Protein AF-A0A8W8JDG6-F1 (afdb_monomer_lite)

pLDDT: mean 83.88, std 14.89, range [36.47, 98.19]

Secondary structure (DSSP, 8-state):
-HHHHHHHHHHHHHHHHHHHHHHHHHHHHHT------GGGPPTTEEEETTTTEEEEPPTTEESGGG-EEPPTTEESGGG-EE-TTS-GGGEETTTEE----------

Radius of gyration: 23.02 Å; chains: 1; bounding box: 41×37×72 Å

Foldseek 3Di:
DVVVVVVVVVVVVVVVVVVVVVVVVVVVVVPFQFDQDQVDGDWQWHQDPVVSGIHGADWQFTGDNRPHGQDPLFATHVRPDGQPVDDPVQQDRHPGGDPPPPVPPDD

Sequence (107 aa):
QEISEMFNSVMVYQLSLAISLFCCTIFCASFNCERFSEQKCYKDCQWNEAFNKCIDCETGFYGENCSSPCRYPNYGKYCQQDCSHCNLDECNSKLGCMSSDIPTSQD

Structure (mmCIF, N/CA/C/O backbone):
data_AF-A0A8W8JDG6-F1
#
_entry.id   AF-A0A8W8JDG6-F1
#
loop_
_atom_site.group_PDB
_atom_site.id
_atom_site.type_symbol
_atom_site.label_atom_id
_atom_site.label_alt_id
_atom_site.label_comp_id
_atom_site.label_asym_id
_atom_site.label_entity_id
_atom_site.label_seq_id
_atom_site.pdbx_PDB_ins_code
_atom_site.Cartn_x
_atom_site.Cartn_y
_atom_site.Cartn_z
_atom_site.occupancy
_atom_site.B_iso_or_equiv
_atom_site.auth_seq_id
_atom_site.auth_comp_id
_atom_site.auth_asym_id
_atom_site.auth_atom_id
_atom_site.pdbx_PDB_model_num
ATOM 1 N N . GLN A 1 1 ? 1.647 5.995 56.834 1.00 62.44 1 GLN A N 1
ATOM 2 C CA . GLN A 1 1 ? 2.053 6.796 55.662 1.00 62.44 1 GLN A CA 1
ATOM 3 C C . GLN A 1 1 ? 2.483 5.879 54.518 1.00 62.44 1 GLN A C 1
ATOM 5 O O . GLN A 1 1 ? 1.827 5.896 53.488 1.00 62.44 1 GLN A O 1
ATOM 10 N N . GLU A 1 2 ? 3.421 4.960 54.759 1.00 65.88 2 GLU A N 1
ATOM 11 C CA . GLU A 1 2 ? 3.947 3.994 53.769 1.00 65.88 2 GLU A CA 1
ATOM 12 C C . GLU A 1 2 ? 2.894 3.098 53.085 1.00 65.88 2 GLU A C 1
ATOM 14 O O . GLU A 1 2 ? 2.937 2.893 51.878 1.00 65.88 2 GLU A O 1
ATOM 19 N N . ILE A 1 3 ? 1.888 2.608 53.820 1.00 67.88 3 ILE A N 1
ATOM 20 C CA . ILE A 1 3 ? 0.813 1.771 53.251 1.00 67.88 3 ILE A CA 1
ATOM 21 C C . ILE A 1 3 ? -0.043 2.555 52.235 1.00 67.88 3 ILE A C 1
ATOM 23 O O . ILE A 1 3 ? -0.424 2.015 51.201 1.00 67.88 3 ILE A O 1
ATOM 27 N N . SER A 1 4 ? -0.311 3.840 52.497 1.00 69.75 4 SER A N 1
ATOM 28 C CA . SER A 1 4 ? -1.077 4.708 51.586 1.00 69.75 4 SER A CA 1
ATOM 29 C C . SER A 1 4 ? -0.283 5.027 50.314 1.00 69.75 4 SER A C 1
ATOM 31 O O . SER A 1 4 ? -0.827 5.033 49.213 1.00 69.75 4 SER A O 1
ATOM 33 N N . GLU A 1 5 ? 1.031 5.219 50.447 1.00 70.88 5 GLU A N 1
ATOM 34 C CA . GLU A 1 5 ? 1.947 5.420 49.317 1.00 70.88 5 GLU A CA 1
ATOM 35 C C . GLU A 1 5 ? 2.078 4.156 48.457 1.00 70.88 5 GLU A C 1
ATOM 37 O O . GLU A 1 5 ? 2.069 4.239 47.229 1.00 70.88 5 GLU A O 1
ATOM 42 N N . MET A 1 6 ? 2.099 2.978 49.087 1.00 68.00 6 MET A N 1
ATOM 43 C CA . MET A 1 6 ? 2.077 1.690 48.396 1.00 68.00 6 MET A CA 1
ATOM 44 C C . MET A 1 6 ? 0.766 1.486 47.621 1.00 68.00 6 MET A C 1
ATOM 46 O O . MET A 1 6 ? 0.808 1.116 46.448 1.00 68.00 6 MET A O 1
ATOM 50 N N . PHE A 1 7 ? -0.392 1.786 48.223 1.00 70.88 7 PHE A N 1
ATOM 51 C CA . PHE A 1 7 ? -1.681 1.729 47.521 1.00 70.88 7 PHE A CA 1
ATOM 52 C C . PHE A 1 7 ? -1.758 2.726 46.354 1.00 70.88 7 PHE A C 1
ATOM 54 O O . PHE A 1 7 ? -2.245 2.363 45.284 1.00 70.88 7 PHE A O 1
ATOM 61 N N . ASN A 1 8 ? -1.215 3.939 46.509 1.00 73.12 8 ASN A N 1
ATOM 62 C CA . ASN A 1 8 ? -1.130 4.928 45.430 1.00 73.12 8 ASN A CA 1
ATOM 63 C C . ASN A 1 8 ? -0.221 4.468 44.282 1.00 73.12 8 ASN A C 1
ATOM 65 O O . ASN A 1 8 ? -0.595 4.607 43.121 1.00 73.12 8 ASN A O 1
ATOM 69 N N . SER A 1 9 ? 0.940 3.886 44.586 1.00 80.50 9 SER A N 1
ATOM 70 C CA . SER A 1 9 ? 1.865 3.361 43.574 1.00 80.50 9 SER A CA 1
ATOM 71 C C . SER A 1 9 ? 1.237 2.217 42.768 1.00 80.50 9 SER A C 1
ATOM 73 O O . SER A 1 9 ? 1.268 2.225 41.536 1.00 80.50 9 SER A O 1
ATOM 75 N N . VAL A 1 10 ? 0.565 1.281 43.451 1.00 83.38 10 VAL A N 1
ATOM 76 C CA . VAL A 1 10 ? -0.183 0.196 42.799 1.00 83.38 10 VAL A CA 1
ATOM 77 C C . VAL A 1 10 ? -1.304 0.764 41.930 1.00 83.38 10 VAL A C 1
ATOM 79 O O . VAL A 1 10 ? -1.440 0.365 40.779 1.00 83.38 10 VAL A O 1
ATOM 82 N N . MET A 1 11 ? -2.074 1.732 42.430 1.00 82.88 11 MET A N 1
ATOM 83 C CA . MET A 1 11 ? -3.162 2.356 41.675 1.00 82.88 11 MET A CA 1
ATOM 84 C C . MET A 1 11 ? -2.661 3.077 40.412 1.00 82.88 11 MET A C 1
ATOM 86 O O . MET A 1 11 ? -3.249 2.910 39.345 1.00 82.88 11 MET A O 1
ATOM 90 N N . VAL A 1 12 ? -1.551 3.819 40.498 1.00 88.12 12 VAL A N 1
ATOM 91 C CA . VAL A 1 12 ? -0.918 4.493 39.348 1.00 88.12 12 VAL A CA 1
ATOM 92 C C . VAL A 1 12 ? -0.426 3.485 38.309 1.00 88.12 12 VAL A C 1
ATOM 94 O O . VAL A 1 12 ? -0.618 3.699 37.113 1.00 88.12 12 VAL A O 1
ATOM 97 N N . TYR A 1 13 ? 0.163 2.369 38.745 1.00 92.19 13 TYR A N 1
ATOM 98 C CA . TYR A 1 13 ? 0.602 1.302 37.844 1.00 92.19 13 TYR A CA 1
ATOM 99 C C . TYR A 1 13 ? -0.573 0.609 37.137 1.00 92.19 13 TYR A C 1
ATOM 101 O O . TYR A 1 13 ? -0.521 0.355 35.936 1.00 92.19 13 TYR A O 1
ATOM 109 N N . GLN A 1 14 ? -1.672 0.349 37.848 1.00 89.88 14 GLN A N 1
ATOM 110 C CA . GLN A 1 14 ? -2.875 -0.224 37.233 1.00 89.88 14 GLN A CA 1
ATOM 111 C C . GLN A 1 14 ? -3.511 0.741 36.218 1.00 89.88 14 GLN A C 1
ATOM 113 O O . GLN A 1 14 ? -3.910 0.323 35.130 1.00 89.88 14 GLN A O 1
ATOM 118 N N . LEU A 1 15 ? -3.554 2.040 36.533 1.00 91.06 15 LEU A N 1
ATOM 119 C CA . LEU A 1 15 ? -4.029 3.083 35.618 1.00 91.06 15 LEU A CA 1
ATOM 120 C C . LEU A 1 15 ? -3.158 3.185 34.359 1.00 91.06 15 LEU A C 1
ATOM 122 O O . LEU A 1 15 ? -3.694 3.270 33.256 1.00 91.06 15 LEU A O 1
ATOM 126 N N . SER A 1 16 ? -1.831 3.147 34.494 1.00 92.56 16 SER A N 1
ATOM 127 C CA . SER A 1 16 ? -0.924 3.236 33.343 1.00 92.56 16 SER A CA 1
ATOM 128 C C . SER A 1 16 ? -1.018 2.010 32.431 1.00 92.56 16 SER A C 1
ATOM 130 O O . SER A 1 16 ? -1.053 2.168 31.209 1.00 92.56 16 SER A O 1
ATOM 132 N N . LEU A 1 17 ? -1.147 0.804 32.997 1.00 89.94 17 LEU A N 1
ATOM 133 C CA . LEU A 1 17 ? -1.415 -0.417 32.231 1.00 89.94 17 LEU A CA 1
ATOM 134 C C . LEU A 1 17 ? -2.743 -0.333 31.472 1.00 89.94 17 LEU A C 1
ATOM 136 O O . LEU A 1 17 ? -2.788 -0.658 30.286 1.00 89.94 17 LEU A O 1
ATOM 140 N N . ALA A 1 18 ? -3.806 0.144 32.123 1.00 93.31 18 ALA A N 1
ATOM 141 C CA . ALA A 1 18 ? -5.111 0.303 31.489 1.00 93.31 18 ALA A CA 1
ATOM 142 C C . ALA A 1 18 ? -5.073 1.312 30.328 1.00 93.31 18 ALA A C 1
ATOM 144 O O . ALA A 1 18 ? -5.601 1.028 29.254 1.00 93.31 18 ALA A O 1
ATOM 145 N N . ILE A 1 19 ? -4.404 2.458 30.510 1.00 93.00 19 ILE A N 1
ATOM 146 C CA . ILE A 1 19 ? -4.228 3.471 29.457 1.00 93.00 19 ILE A CA 1
ATOM 147 C C . ILE A 1 19 ? -3.423 2.898 28.289 1.00 93.00 19 ILE A C 1
ATOM 149 O O . ILE A 1 19 ? -3.817 3.071 27.141 1.00 93.00 19 ILE A O 1
ATOM 153 N N . SER A 1 20 ? -2.326 2.190 28.565 1.00 89.62 20 SER A N 1
ATOM 154 C CA . SER A 1 20 ? -1.502 1.558 27.530 1.00 89.62 20 SER A CA 1
ATOM 155 C C . SER A 1 20 ? -2.310 0.559 26.697 1.00 89.62 20 SER A C 1
ATOM 157 O O . SER A 1 20 ? -2.322 0.638 25.469 1.00 89.62 20 SER A O 1
ATOM 159 N N . LEU A 1 21 ? -3.070 -0.325 27.354 1.00 86.69 21 LEU A N 1
ATOM 160 C CA . LEU A 1 21 ? -3.941 -1.290 26.680 1.00 86.69 21 LEU A CA 1
ATOM 161 C C . LEU A 1 21 ? -5.017 -0.600 25.833 1.00 86.69 21 LEU A C 1
ATOM 163 O O . LEU A 1 21 ? -5.229 -0.991 24.688 1.00 86.69 21 LEU A O 1
ATOM 167 N N . PHE A 1 22 ? -5.659 0.443 26.360 1.00 87.44 22 PHE A N 1
ATOM 168 C CA . PHE A 1 22 ? -6.681 1.203 25.639 1.00 87.44 22 PHE A CA 1
ATOM 169 C C . PHE A 1 22 ? -6.107 1.977 24.440 1.00 87.44 22 PHE A C 1
ATOM 171 O O . PHE A 1 22 ? -6.700 2.001 23.364 1.00 87.44 22 PHE A O 1
ATOM 178 N N . CYS A 1 23 ? -4.917 2.563 24.579 1.00 86.94 23 CYS A N 1
ATOM 179 C CA . CYS A 1 23 ? -4.212 3.196 23.467 1.00 86.94 23 CYS A CA 1
ATOM 180 C C . CYS A 1 23 ? -3.839 2.176 22.386 1.00 86.94 23 CYS A C 1
ATOM 182 O O . CYS A 1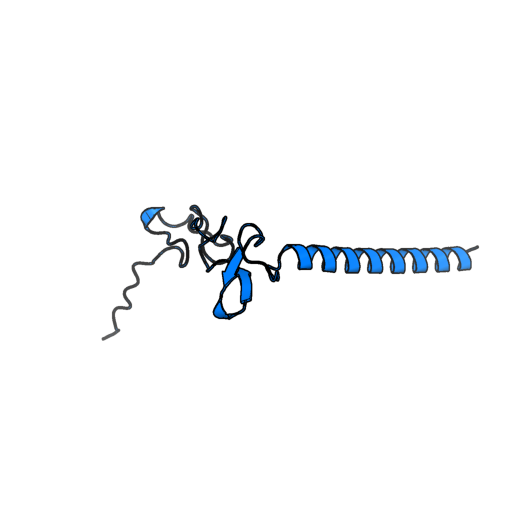 23 ? -4.038 2.452 21.205 1.00 86.94 23 CYS A O 1
ATOM 184 N N . CYS A 1 24 ? -3.355 0.991 22.771 1.00 83.25 24 CYS A N 1
ATOM 185 C CA . CYS A 1 24 ? -3.038 -0.086 21.834 1.00 83.25 24 CYS A CA 1
ATOM 186 C C . CYS A 1 24 ? -4.270 -0.542 21.044 1.00 83.25 24 CYS A C 1
ATOM 188 O O . CYS A 1 24 ? -4.180 -0.707 19.830 1.00 83.25 24 CYS A O 1
ATOM 190 N N . THR A 1 25 ? -5.429 -0.710 21.688 1.00 76.94 25 THR A N 1
ATOM 191 C CA . THR A 1 25 ? -6.650 -1.124 20.977 1.00 76.94 25 THR A CA 1
ATOM 192 C C . THR A 1 25 ? -7.139 -0.055 20.000 1.00 76.94 25 THR A C 1
ATOM 194 O O . THR A 1 25 ? -7.518 -0.394 18.879 1.00 76.94 25 THR A O 1
ATOM 197 N N . ILE A 1 26 ? -7.065 1.229 20.370 1.00 74.56 26 ILE A N 1
ATOM 198 C CA . ILE A 1 26 ? -7.412 2.351 19.480 1.00 74.56 26 ILE A CA 1
ATOM 199 C C . ILE A 1 26 ? -6.448 2.439 18.290 1.00 74.56 26 ILE A C 1
ATOM 201 O O . ILE A 1 26 ? -6.887 2.601 17.147 1.00 74.56 26 ILE A O 1
ATOM 205 N N . PHE A 1 27 ? -5.141 2.301 18.529 1.00 66.69 27 PHE A N 1
ATOM 206 C CA . PHE A 1 27 ? -4.141 2.330 17.460 1.00 66.69 27 PHE A CA 1
ATOM 207 C C . PHE A 1 27 ? -4.335 1.168 16.485 1.00 66.69 27 PHE A C 1
ATOM 209 O O . PHE A 1 27 ? -4.346 1.389 15.277 1.00 66.69 27 PHE A O 1
ATOM 216 N N . CYS A 1 28 ? -4.576 -0.049 16.982 1.00 64.56 28 CYS A N 1
ATOM 217 C CA . CYS A 1 28 ? -4.854 -1.204 16.129 1.00 64.56 28 CYS A CA 1
ATOM 218 C C . CYS A 1 28 ? -6.126 -1.010 15.294 1.00 64.56 28 CYS A C 1
ATOM 220 O O . CYS A 1 28 ? -6.116 -1.292 14.099 1.00 64.56 28 CYS A O 1
ATOM 222 N N . ALA A 1 29 ? -7.205 -0.475 15.871 1.00 61.81 29 ALA A N 1
ATOM 223 C CA . ALA A 1 29 ? -8.436 -0.199 15.129 1.00 61.81 29 ALA A CA 1
ATOM 224 C C . ALA A 1 29 ? -8.239 0.810 13.978 1.00 61.81 29 ALA A C 1
ATOM 226 O O . ALA A 1 29 ? -8.965 0.759 12.990 1.00 61.81 29 ALA A O 1
ATOM 227 N N . SER A 1 30 ? -7.235 1.688 14.071 1.00 61.88 30 SER A N 1
ATOM 228 C CA . SER A 1 30 ? -6.960 2.724 13.065 1.00 61.88 30 SER A CA 1
ATOM 229 C C . SER A 1 30 ? -6.283 2.196 11.791 1.00 61.88 30 SER A C 1
ATOM 231 O O . SER A 1 30 ? -6.324 2.873 10.769 1.00 61.88 30 SER A O 1
ATOM 233 N N . PHE A 1 31 ? -5.687 0.998 11.833 1.00 61.44 31 PHE A N 1
ATOM 234 C CA . PHE A 1 31 ? -5.035 0.362 10.676 1.00 61.44 31 PHE A CA 1
ATOM 235 C C . PHE A 1 31 ? -5.883 -0.724 10.005 1.00 61.44 31 PHE A C 1
ATOM 237 O O . PHE A 1 31 ? -5.454 -1.297 9.009 1.00 61.44 31 PHE A O 1
ATOM 244 N N . ASN A 1 32 ? -7.064 -1.037 10.540 1.00 69.12 32 ASN A N 1
ATOM 245 C CA . ASN A 1 32 ? -7.922 -2.068 9.968 1.00 69.12 32 ASN A CA 1
ATOM 246 C C . ASN A 1 32 ? -8.933 -1.439 9.001 1.00 69.12 32 ASN A C 1
ATOM 248 O O . ASN A 1 32 ? -9.716 -0.573 9.387 1.00 69.12 32 ASN A O 1
ATOM 252 N N . CYS A 1 33 ? -8.982 -1.929 7.761 1.00 78.94 33 CYS A N 1
ATOM 253 C CA . CYS A 1 33 ? -9.967 -1.515 6.757 1.00 78.94 33 CYS A CA 1
ATOM 254 C C . CYS A 1 33 ? -11.407 -2.005 7.042 1.00 78.94 33 CYS A C 1
ATOM 256 O O . CYS A 1 33 ? -12.256 -1.913 6.160 1.00 78.94 33 CYS A O 1
ATOM 258 N N . GLU A 1 34 ? -11.736 -2.526 8.232 1.00 70.12 34 GLU A N 1
ATOM 259 C CA . GLU A 1 34 ? -13.058 -3.102 8.526 1.00 70.12 34 GLU A CA 1
ATOM 260 C C . GLU A 1 34 ? -14.172 -2.040 8.577 1.00 70.12 34 GLU A C 1
ATOM 262 O O . GLU A 1 34 ? -14.533 -1.506 9.627 1.00 70.12 34 GLU A O 1
ATOM 267 N N . ARG A 1 35 ? -14.753 -1.742 7.410 1.00 73.12 35 ARG A N 1
ATOM 268 C CA . ARG A 1 35 ? -15.890 -0.830 7.255 1.00 73.12 35 ARG A CA 1
ATOM 269 C C . ARG A 1 35 ? -16.879 -1.359 6.217 1.00 73.12 35 ARG A C 1
ATOM 271 O O . ARG A 1 35 ? -16.489 -1.794 5.139 1.00 73.12 35 ARG A O 1
ATOM 278 N N . PHE A 1 36 ? -18.171 -1.273 6.518 1.00 72.69 36 PHE A N 1
ATOM 279 C CA . PHE A 1 36 ? -19.260 -1.799 5.680 1.00 72.69 36 PHE A CA 1
ATOM 280 C C . PHE A 1 36 ? -19.965 -0.680 4.895 1.00 72.69 36 PHE A C 1
ATOM 282 O O . PHE A 1 36 ? -21.172 -0.488 5.011 1.00 72.69 36 PHE A O 1
ATOM 289 N N . SER A 1 37 ? -19.204 0.142 4.165 1.00 77.88 37 SER A N 1
ATOM 290 C CA . SER A 1 37 ? -19.770 1.206 3.326 1.00 77.88 37 SER A CA 1
ATOM 291 C C . SER A 1 37 ? -18.854 1.525 2.145 1.00 77.88 37 SER A C 1
ATOM 293 O O . SER A 1 37 ? -17.787 2.105 2.339 1.00 77.88 37 SER A O 1
ATOM 295 N N . GLU A 1 38 ? -19.309 1.188 0.934 1.00 69.62 38 GLU A N 1
ATOM 296 C CA . GLU A 1 38 ? -18.621 1.425 -0.347 1.00 69.62 38 GLU A CA 1
ATOM 297 C C . GLU A 1 38 ? -18.161 2.881 -0.509 1.00 69.62 38 GLU A C 1
ATOM 299 O O . GLU A 1 38 ? -17.003 3.153 -0.803 1.00 69.62 38 GLU A O 1
ATOM 304 N N . GLN A 1 39 ? -19.044 3.836 -0.206 1.00 74.19 39 GLN A N 1
ATOM 305 C CA . GLN A 1 39 ? -18.780 5.273 -0.351 1.00 74.19 39 GLN A CA 1
ATOM 306 C C . GLN A 1 39 ? -17.826 5.849 0.712 1.00 74.19 39 GLN A C 1
ATOM 308 O O . GLN A 1 39 ? -17.561 7.050 0.709 1.00 74.19 39 GLN A O 1
ATOM 313 N N . LYS A 1 40 ? -17.372 5.043 1.682 1.00 79.19 40 LYS A N 1
ATOM 314 C CA . LYS A 1 40 ? -16.609 5.517 2.849 1.00 79.19 40 LYS A CA 1
ATOM 315 C C . LYS A 1 40 ? -15.415 4.634 3.205 1.00 79.19 40 LYS A C 1
ATOM 317 O O . LYS A 1 40 ? -14.967 4.684 4.358 1.00 79.19 40 LYS A O 1
ATOM 322 N N . CYS A 1 41 ? -14.890 3.843 2.269 1.00 87.00 41 CYS A N 1
ATOM 323 C CA . CYS A 1 41 ? -13.604 3.192 2.502 1.00 87.00 41 CYS A CA 1
ATOM 324 C C . CYS A 1 41 ? -12.545 4.249 2.844 1.00 87.00 41 CYS A C 1
ATOM 326 O O . CYS A 1 41 ? -12.534 5.347 2.284 1.00 87.00 41 CYS A O 1
ATOM 328 N N . TYR A 1 42 ? -11.708 3.948 3.838 1.00 85.75 42 TYR A N 1
ATOM 329 C CA . TYR A 1 42 ? -10.571 4.804 4.151 1.00 85.75 42 TYR A CA 1
ATOM 330 C C . TYR A 1 42 ? -9.587 4.802 2.979 1.00 85.75 42 TYR A C 1
ATOM 332 O O . TYR A 1 42 ? -9.606 3.909 2.129 1.00 85.75 42 TYR A O 1
ATOM 340 N N . LYS A 1 43 ? -8.717 5.812 2.943 1.00 86.06 43 LYS A N 1
ATOM 341 C CA . LYS A 1 43 ? -7.560 5.794 2.051 1.00 86.06 43 LYS A CA 1
ATOM 342 C C . LYS A 1 43 ? -6.741 4.526 2.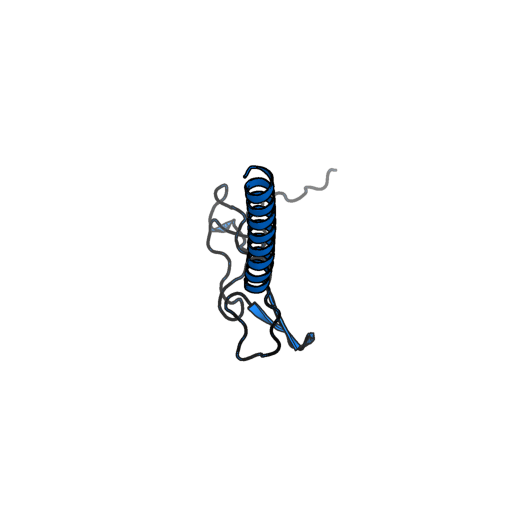325 1.00 86.06 43 LYS A C 1
ATOM 344 O O . LYS A 1 43 ? -6.653 4.110 3.475 1.00 86.06 43 LYS A O 1
ATOM 349 N N . ASP A 1 44 ? -6.177 3.938 1.273 1.00 89.12 44 ASP A N 1
ATOM 350 C CA . ASP A 1 44 ? -5.426 2.675 1.319 1.00 89.12 44 ASP A CA 1
ATOM 351 C C . ASP A 1 44 ? -6.304 1.422 1.566 1.00 89.12 44 ASP A C 1
ATOM 353 O O . ASP A 1 44 ? -5.796 0.340 1.864 1.00 89.12 44 ASP A O 1
ATOM 357 N N . CYS A 1 45 ? -7.620 1.553 1.354 1.00 90.31 45 CYS A N 1
ATOM 358 C CA . CYS A 1 45 ? -8.586 0.457 1.288 1.00 90.31 45 CYS A CA 1
ATOM 359 C C . CYS A 1 45 ? -9.393 0.519 -0.024 1.00 90.31 45 CYS A C 1
ATOM 361 O O . CYS A 1 45 ? -9.547 1.583 -0.630 1.00 90.31 45 CYS A O 1
ATOM 363 N N . GLN A 1 46 ? -10.000 -0.602 -0.413 1.00 90.94 46 GLN A N 1
ATOM 364 C CA . GLN A 1 46 ? -10.968 -0.675 -1.515 1.00 90.94 46 GLN A CA 1
ATOM 365 C C . GLN A 1 46 ? -12.205 -1.479 -1.129 1.00 90.94 46 GLN A C 1
ATOM 367 O O . GLN A 1 46 ? -12.139 -2.390 -0.301 1.00 90.94 46 GLN A O 1
ATOM 372 N N . TRP A 1 47 ? -13.342 -1.149 -1.737 1.00 91.50 47 TRP A N 1
ATOM 373 C CA . TRP A 1 47 ? -14.565 -1.922 -1.573 1.00 91.50 47 TRP A CA 1
ATOM 374 C C . TRP A 1 47 ? -14.428 -3.290 -2.241 1.00 91.50 47 TRP A C 1
ATOM 376 O O . TRP A 1 47 ? -14.009 -3.390 -3.391 1.00 91.50 47 TRP A O 1
ATOM 386 N N . ASN A 1 48 ? -14.801 -4.347 -1.524 1.00 91.00 48 ASN A N 1
ATOM 387 C CA . ASN A 1 48 ? -14.904 -5.683 -2.083 1.00 91.00 48 ASN A CA 1
ATOM 388 C C . ASN A 1 48 ? -16.359 -6.153 -2.041 1.00 91.00 48 ASN A C 1
ATOM 390 O O . ASN A 1 48 ? -16.912 -6.395 -0.966 1.00 91.00 48 ASN A O 1
ATOM 394 N N . GLU A 1 49 ? -16.958 -6.316 -3.220 1.00 91.06 49 GLU A N 1
ATOM 395 C CA . GLU A 1 49 ? -18.354 -6.741 -3.368 1.00 91.06 49 GLU A CA 1
ATOM 396 C C . GLU A 1 49 ? -18.604 -8.151 -2.823 1.00 91.06 49 GLU A C 1
ATOM 398 O O . GLU A 1 49 ? -19.627 -8.387 -2.183 1.00 91.06 49 GLU A O 1
ATOM 403 N N . ALA A 1 50 ? -17.657 -9.079 -3.005 1.00 93.19 50 ALA A N 1
ATOM 404 C CA . ALA A 1 50 ? -17.809 -10.466 -2.562 1.00 93.19 50 ALA A CA 1
ATOM 405 C C . ALA A 1 50 ? -17.912 -10.582 -1.032 1.00 93.19 50 ALA A C 1
ATOM 407 O O . ALA A 1 50 ? -18.615 -11.452 -0.520 1.00 93.19 50 ALA A O 1
ATOM 408 N N . PHE A 1 51 ? -17.233 -9.694 -0.302 1.00 88.62 51 PHE A N 1
ATOM 409 C CA . PHE A 1 51 ? -17.267 -9.650 1.161 1.00 88.62 51 PHE A CA 1
ATOM 410 C C . PHE A 1 51 ? -18.182 -8.559 1.727 1.00 88.62 51 PHE A C 1
ATOM 412 O O . PHE A 1 51 ? -18.345 -8.493 2.947 1.00 88.62 51 PHE A O 1
ATOM 419 N N . ASN A 1 52 ? -18.762 -7.709 0.872 1.00 89.44 52 ASN A N 1
ATOM 420 C CA . ASN A 1 52 ? -19.571 -6.551 1.254 1.00 89.44 52 ASN A CA 1
ATOM 421 C C . ASN A 1 52 ? -18.876 -5.661 2.309 1.00 89.44 52 ASN A C 1
ATOM 423 O O . ASN A 1 52 ? -19.502 -5.199 3.267 1.00 89.44 52 ASN A O 1
ATOM 427 N N . LYS A 1 53 ? -17.558 -5.466 2.180 1.00 91.12 53 LYS A N 1
ATOM 428 C CA . LYS A 1 53 ? -16.751 -4.654 3.103 1.00 91.12 53 LYS A CA 1
ATOM 429 C C . LYS A 1 53 ? -15.547 -4.031 2.408 1.00 91.12 53 LYS A C 1
ATOM 431 O O . LYS A 1 53 ? -15.085 -4.528 1.382 1.00 91.12 53 LYS A O 1
ATOM 436 N N . CYS A 1 54 ? -15.007 -2.975 3.003 1.00 90.69 54 CYS A N 1
ATOM 437 C CA . CYS A 1 54 ? -13.697 -2.460 2.638 1.00 90.69 54 CYS A CA 1
ATOM 438 C C . CYS A 1 54 ? -12.610 -3.464 3.062 1.00 90.69 54 CYS A C 1
ATOM 440 O O . CYS A 1 54 ? -12.670 -4.054 4.144 1.00 90.69 54 CYS A O 1
ATOM 442 N N . ILE A 1 55 ? -11.631 -3.672 2.191 1.00 90.56 55 ILE A N 1
ATOM 443 C CA . ILE A 1 55 ? -10.456 -4.512 2.427 1.00 90.56 55 ILE A CA 1
ATOM 444 C C . ILE A 1 55 ? -9.190 -3.709 2.144 1.00 90.56 55 ILE A C 1
ATOM 446 O O . ILE A 1 55 ? -9.233 -2.718 1.412 1.00 90.56 55 ILE A O 1
ATOM 450 N N . ASP A 1 56 ? -8.073 -4.159 2.705 1.00 91.31 56 ASP A N 1
ATOM 451 C CA . ASP A 1 56 ? -6.754 -3.615 2.390 1.00 91.31 56 ASP A CA 1
ATOM 452 C C . ASP A 1 56 ? -6.473 -3.691 0.883 1.00 91.31 56 ASP A C 1
ATOM 454 O O . ASP A 1 56 ? -6.938 -4.595 0.176 1.00 91.31 56 ASP A O 1
ATOM 458 N N . CYS A 1 57 ? -5.655 -2.760 0.398 1.00 92.88 57 CYS A N 1
ATOM 459 C CA . CYS A 1 57 ? -5.122 -2.836 -0.952 1.00 92.88 57 CYS A CA 1
ATOM 460 C C . CYS A 1 57 ? -4.291 -4.096 -1.195 1.00 92.88 57 CYS A C 1
ATOM 462 O O . CYS A 1 57 ? -3.678 -4.668 -0.288 1.00 92.88 57 CYS A O 1
ATOM 464 N N . GLU A 1 58 ? -4.246 -4.516 -2.461 1.00 94.62 58 GLU A N 1
ATOM 465 C CA . GLU A 1 58 ? -3.343 -5.584 -2.864 1.00 94.62 58 GLU A CA 1
ATOM 466 C C . GLU A 1 58 ? -1.886 -5.187 -2.575 1.00 94.62 58 GLU A C 1
ATOM 468 O O . GLU A 1 58 ? -1.504 -4.016 -2.614 1.00 94.62 58 GLU A O 1
ATOM 473 N N . THR A 1 59 ? -1.056 -6.190 -2.288 1.00 96.06 59 THR A N 1
ATOM 474 C CA . THR A 1 59 ? 0.389 -6.010 -2.115 1.00 96.06 59 THR A CA 1
ATOM 475 C C . THR A 1 59 ? 0.974 -5.231 -3.293 1.00 96.06 59 THR A C 1
ATOM 477 O O . THR A 1 59 ? 0.793 -5.617 -4.446 1.00 96.06 59 THR A O 1
ATOM 480 N N . GLY A 1 60 ? 1.699 -4.155 -2.989 1.00 97.25 60 GLY A N 1
ATOM 481 C CA . GLY A 1 60 ? 2.299 -3.273 -3.982 1.00 97.25 60 GLY A CA 1
ATOM 482 C C . GLY A 1 60 ? 1.445 -2.081 -4.413 1.00 97.25 60 GLY A C 1
ATOM 483 O O . GLY A 1 60 ? 1.891 -1.332 -5.283 1.00 97.25 60 GLY A O 1
ATOM 484 N N . PHE A 1 61 ? 0.264 -1.883 -3.818 1.00 97.06 61 PHE A N 1
ATOM 485 C CA . PHE A 1 61 ? -0.637 -0.772 -4.122 1.00 97.06 61 PHE A CA 1
ATOM 486 C C . PHE A 1 61 ? -1.127 -0.049 -2.862 1.00 97.06 61 PHE A C 1
ATOM 488 O O . PHE A 1 61 ? -1.190 -0.621 -1.774 1.00 97.06 61 PHE A O 1
ATOM 495 N N . TYR A 1 62 ? -1.477 1.225 -3.025 1.00 94.62 62 TYR A N 1
ATOM 496 C CA . TYR A 1 62 ? -2.009 2.117 -2.001 1.00 94.62 62 TYR A CA 1
ATOM 497 C C . TYR A 1 62 ? -2.859 3.234 -2.643 1.00 94.62 62 TYR A C 1
ATOM 499 O O . TYR A 1 62 ? -3.041 3.292 -3.862 1.00 94.62 62 TYR A O 1
ATOM 507 N N . GLY A 1 63 ? -3.385 4.145 -1.832 1.00 91.44 63 GLY A N 1
ATOM 508 C CA . GLY A 1 63 ? -4.169 5.303 -2.243 1.00 91.44 63 GLY A CA 1
ATOM 509 C C . GLY A 1 63 ? -5.675 5.056 -2.248 1.00 91.44 63 GLY A C 1
ATOM 510 O O . GLY A 1 63 ? -6.176 4.060 -1.727 1.00 91.44 63 GLY A O 1
ATOM 511 N N . GLU A 1 64 ? -6.419 6.004 -2.816 1.00 88.50 64 GLU A N 1
ATOM 512 C CA . GLU A 1 64 ? -7.863 5.853 -3.012 1.00 88.50 64 GLU A CA 1
ATOM 513 C C . GLU A 1 64 ? -8.130 4.713 -3.996 1.00 88.50 64 GLU A C 1
ATOM 515 O O . GLU A 1 64 ? -7.528 4.664 -5.069 1.00 88.50 64 GLU A O 1
ATOM 520 N N . ASN A 1 65 ? -9.004 3.777 -3.614 1.00 88.38 65 ASN A N 1
ATOM 521 C CA . ASN A 1 65 ? -9.329 2.591 -4.412 1.00 88.38 65 ASN A CA 1
ATOM 522 C C . ASN A 1 65 ? -8.092 1.809 -4.888 1.00 88.38 65 ASN A C 1
ATOM 524 O O . ASN A 1 65 ? -8.127 1.178 -5.942 1.00 88.38 65 ASN A O 1
ATOM 528 N N . CYS A 1 66 ? -6.987 1.873 -4.136 1.00 93.44 66 CYS A N 1
ATOM 529 C CA . CYS A 1 66 ? -5.754 1.148 -4.439 1.00 93.44 66 CYS A CA 1
ATOM 530 C C . CYS A 1 66 ? -5.143 1.473 -5.813 1.00 93.44 66 CYS A C 1
ATOM 532 O O . CYS A 1 66 ? -4.473 0.635 -6.413 1.00 93.44 66 CYS A O 1
ATOM 534 N N . SER A 1 67 ? -5.361 2.688 -6.325 1.00 94.69 67 SER A N 1
ATOM 535 C CA . SER A 1 67 ? -4.943 3.071 -7.677 1.00 94.69 67 SER A CA 1
ATOM 536 C C . SER A 1 67 ? -3.450 3.382 -7.822 1.00 94.69 67 SER A C 1
ATOM 538 O O . SER A 1 67 ? -2.965 3.529 -8.942 1.00 94.69 67 SER A O 1
ATOM 540 N N . SER A 1 68 ? -2.723 3.565 -6.717 1.00 97.00 68 SER A N 1
ATOM 541 C CA . SER A 1 68 ? -1.319 3.985 -6.741 1.00 97.00 68 SER A CA 1
ATOM 542 C C . SER A 1 68 ? -0.406 2.787 -6.493 1.00 97.00 68 SER A C 1
ATOM 544 O O . SER A 1 68 ? -0.505 2.183 -5.428 1.00 97.00 68 SER A O 1
ATOM 546 N N . PRO A 1 69 ? 0.507 2.431 -7.410 1.00 97.38 69 PRO A N 1
ATOM 547 C CA . PRO A 1 69 ? 1.541 1.450 -7.106 1.00 97.38 69 PRO A CA 1
ATOM 548 C C . PRO A 1 69 ? 2.545 2.037 -6.107 1.00 97.38 69 PRO A C 1
ATOM 550 O O . PRO A 1 69 ? 2.758 3.251 -6.085 1.00 97.38 69 PRO A O 1
ATOM 553 N N . CYS A 1 70 ? 3.199 1.188 -5.313 1.00 97.81 70 CYS A N 1
ATOM 554 C CA . CYS A 1 70 ? 4.278 1.617 -4.425 1.00 97.81 70 CYS A CA 1
ATOM 555 C C . CYS A 1 70 ? 5.344 2.417 -5.185 1.00 97.81 70 CYS A C 1
ATOM 557 O O . CYS A 1 70 ? 5.791 2.033 -6.267 1.00 97.81 70 CYS A O 1
ATOM 559 N N . ARG A 1 71 ? 5.745 3.552 -4.607 1.00 97.38 71 ARG A N 1
ATOM 560 C CA . ARG A 1 71 ? 6.769 4.420 -5.185 1.00 97.38 71 ARG A CA 1
ATOM 561 C C . ARG A 1 71 ? 8.155 3.874 -4.848 1.00 97.38 71 ARG A C 1
ATOM 563 O O . ARG A 1 71 ? 8.472 3.715 -3.671 1.00 97.38 71 ARG A O 1
ATOM 570 N N . TYR A 1 72 ? 9.004 3.717 -5.861 1.00 97.38 72 TYR A N 1
ATOM 571 C CA . TYR A 1 72 ? 10.424 3.402 -5.684 1.00 97.38 72 TYR A CA 1
ATOM 572 C C . TYR A 1 72 ? 11.100 4.293 -4.617 1.00 97.38 72 TYR A C 1
ATOM 574 O O . TYR A 1 72 ? 10.830 5.499 -4.575 1.00 97.38 72 TYR A O 1
ATOM 582 N N . PRO A 1 73 ? 11.973 3.735 -3.759 1.00 97.25 73 PRO A N 1
ATOM 583 C CA . PRO A 1 73 ? 12.453 2.346 -3.761 1.00 97.25 73 PRO A CA 1
ATOM 584 C C . PRO A 1 73 ? 11.524 1.356 -3.047 1.00 97.25 73 PRO A C 1
ATOM 586 O O . PRO A 1 73 ? 11.915 0.232 -2.774 1.00 97.25 73 PRO A O 1
ATOM 589 N N . ASN A 1 74 ? 10.294 1.742 -2.728 1.00 98.19 74 ASN A N 1
ATOM 590 C CA . ASN A 1 74 ? 9.435 0.961 -1.854 1.00 98.19 74 ASN A CA 1
ATOM 591 C C . ASN A 1 74 ? 8.604 -0.056 -2.643 1.00 98.19 74 ASN A C 1
ATOM 593 O O . ASN A 1 74 ? 8.066 0.273 -3.702 1.00 98.19 74 ASN A O 1
ATOM 597 N N . TYR A 1 75 ? 8.425 -1.253 -2.089 1.00 98.00 75 TYR A N 1
ATOM 598 C CA . TYR A 1 75 ? 7.571 -2.295 -2.664 1.00 98.00 75 TYR A CA 1
ATOM 599 C C . TYR A 1 75 ? 6.907 -3.170 -1.588 1.00 98.00 75 TYR A C 1
ATOM 601 O O . TYR A 1 75 ? 7.114 -2.999 -0.381 1.00 98.00 75 TYR A O 1
ATOM 609 N N . GLY A 1 76 ? 6.078 -4.114 -2.030 1.00 96.25 76 GLY A N 1
ATOM 610 C CA . GLY A 1 76 ? 5.485 -5.140 -1.185 1.00 96.25 76 GLY A CA 1
ATOM 611 C C . GLY A 1 76 ? 4.300 -4.636 -0.361 1.00 96.25 76 GLY A C 1
ATOM 612 O O . GLY A 1 76 ? 3.600 -3.684 -0.719 1.00 96.25 76 GLY A O 1
ATOM 613 N N . LYS A 1 77 ? 4.013 -5.325 0.748 1.00 94.00 77 LYS A N 1
ATOM 614 C CA . LYS A 1 77 ? 2.846 -5.014 1.584 1.00 94.00 77 LYS A CA 1
ATOM 615 C C . LYS A 1 77 ? 3.057 -3.665 2.277 1.00 94.00 77 LYS A C 1
ATOM 617 O O . LYS A 1 77 ? 4.089 -3.459 2.911 1.00 94.00 77 LYS A O 1
ATOM 622 N N . TYR A 1 78 ? 2.089 -2.757 2.125 1.00 91.56 78 TYR A N 1
ATOM 623 C CA . TYR A 1 78 ? 2.143 -1.373 2.625 1.00 91.56 78 TYR A CA 1
ATOM 624 C C . TYR A 1 78 ? 3.395 -0.582 2.201 1.00 91.56 78 TYR A C 1
ATOM 626 O O . TYR A 1 78 ? 3.776 0.375 2.876 1.00 91.56 78 TYR A O 1
ATOM 634 N N . CYS A 1 79 ? 4.050 -0.987 1.107 1.00 96.19 79 CYS A N 1
ATOM 635 C CA . CYS A 1 79 ? 5.260 -0.344 0.601 1.00 96.19 79 CYS A CA 1
ATOM 636 C C . CYS A 1 79 ? 6.374 -0.218 1.664 1.00 96.19 79 CYS A C 1
ATOM 638 O O . CYS A 1 79 ? 6.973 0.842 1.799 1.00 96.19 79 CYS A O 1
ATOM 640 N N . GLN A 1 80 ? 6.610 -1.262 2.466 1.00 96.50 80 GLN A N 1
ATOM 641 C CA . GLN A 1 80 ? 7.629 -1.250 3.533 1.00 96.50 80 GLN A CA 1
ATOM 642 C C . GLN A 1 80 ? 8.919 -2.002 3.169 1.00 96.50 80 GLN A C 1
ATOM 644 O O . GLN A 1 80 ? 9.835 -2.072 3.985 1.00 96.50 80 GLN A O 1
ATOM 649 N N . GLN A 1 81 ? 8.991 -2.607 1.981 1.00 97.38 81 GLN A N 1
ATOM 650 C CA . GLN A 1 81 ? 10.190 -3.304 1.503 1.00 97.38 81 GLN A CA 1
ATOM 651 C C . GLN A 1 81 ? 11.001 -2.398 0.573 1.00 97.38 81 GLN A C 1
ATOM 653 O O . GLN A 1 81 ? 10.442 -1.462 0.009 1.00 97.38 81 GLN A O 1
ATOM 658 N N . ASP A 1 82 ? 12.296 -2.678 0.404 1.00 96.81 82 ASP A N 1
ATOM 659 C CA . ASP A 1 82 ? 13.246 -1.779 -0.264 1.00 96.81 82 ASP A CA 1
ATOM 660 C C . ASP A 1 82 ? 13.936 -2.399 -1.497 1.00 96.81 82 ASP A C 1
ATOM 662 O O . ASP A 1 82 ? 14.537 -3.474 -1.437 1.00 96.81 82 ASP A O 1
ATOM 666 N N . CYS A 1 83 ? 13.863 -1.683 -2.615 1.00 97.56 83 CYS A N 1
ATOM 667 C CA . CYS A 1 83 ? 14.491 -1.970 -3.903 1.00 97.56 83 CYS A CA 1
ATOM 668 C C . CYS A 1 83 ? 15.740 -1.115 -4.160 1.00 97.56 83 CYS A C 1
ATOM 670 O O . CYS A 1 83 ? 16.194 -1.056 -5.299 1.00 97.56 83 CYS A O 1
ATOM 672 N N . SER A 1 84 ? 16.319 -0.432 -3.167 1.00 97.12 84 SER A N 1
ATOM 673 C CA . SER A 1 84 ? 17.422 0.518 -3.411 1.00 97.12 84 SER A CA 1
ATOM 674 C C . SER A 1 84 ? 18.690 -0.128 -4.003 1.00 97.12 84 SER A C 1
ATOM 676 O O . SER A 1 84 ? 19.637 0.573 -4.350 1.00 97.12 84 SER A O 1
ATOM 678 N N . HIS A 1 85 ? 18.724 -1.459 -4.109 1.00 95.31 85 HIS A N 1
ATOM 679 C CA . HIS A 1 85 ? 19.806 -2.258 -4.678 1.00 95.31 85 HIS A CA 1
ATOM 680 C C . HIS A 1 85 ? 19.626 -2.612 -6.170 1.00 95.31 85 HIS A C 1
ATOM 682 O O . HIS A 1 85 ? 20.541 -3.197 -6.745 1.00 95.31 85 HIS A O 1
ATOM 688 N N . CYS A 1 86 ? 18.490 -2.279 -6.796 1.00 95.25 86 CYS A N 1
ATOM 689 C CA . CYS A 1 86 ? 18.262 -2.432 -8.238 1.00 95.25 86 CYS A CA 1
ATOM 690 C C . CYS A 1 86 ? 17.733 -1.132 -8.857 1.00 95.25 86 CYS A C 1
ATOM 692 O O . CYS A 1 86 ? 17.407 -0.174 -8.154 1.00 95.25 86 CYS A O 1
ATOM 694 N N . ASN A 1 87 ? 17.666 -1.071 -10.187 1.00 94.75 87 ASN A N 1
ATOM 695 C CA . ASN A 1 87 ? 17.176 0.122 -10.866 1.00 94.75 87 ASN A CA 1
ATOM 696 C C . ASN A 1 87 ? 15.656 0.278 -10.713 1.00 94.75 87 ASN A C 1
ATOM 698 O O . ASN A 1 87 ? 14.927 -0.692 -10.503 1.00 94.75 87 ASN A O 1
ATOM 702 N N . LEU A 1 88 ? 15.166 1.510 -10.895 1.00 94.69 88 LEU A N 1
ATOM 703 C CA . LEU A 1 88 ? 13.733 1.827 -10.890 1.00 94.69 88 LEU A CA 1
ATOM 704 C C . LEU A 1 88 ? 12.927 0.887 -11.800 1.00 94.69 88 LEU A C 1
ATOM 706 O O . LEU A 1 88 ? 11.878 0.398 -11.392 1.00 94.69 88 LEU A O 1
ATOM 710 N N . ASP A 1 89 ? 13.447 0.616 -12.998 1.00 93.44 89 ASP A N 1
ATOM 711 C CA . ASP A 1 89 ? 12.776 -0.194 -14.019 1.00 93.44 89 ASP A CA 1
ATOM 712 C C . ASP A 1 89 ? 12.755 -1.700 -13.683 1.00 93.44 89 ASP A C 1
ATOM 714 O O . ASP A 1 89 ? 11.962 -2.451 -14.247 1.00 93.44 89 ASP A O 1
ATOM 718 N N . GLU A 1 90 ? 13.598 -2.147 -12.746 1.00 94.12 90 GLU A N 1
ATOM 719 C CA . GLU A 1 90 ? 13.698 -3.542 -12.285 1.00 94.12 90 GLU A CA 1
ATOM 720 C C . GLU A 1 90 ? 12.875 -3.795 -11.012 1.00 94.12 90 GLU A C 1
ATOM 722 O O . GLU A 1 90 ? 12.582 -4.945 -10.671 1.00 94.12 90 GLU A O 1
ATOM 727 N N . CYS A 1 91 ? 12.489 -2.727 -10.307 1.00 96.31 91 CYS A N 1
ATOM 728 C CA . CYS A 1 91 ? 11.704 -2.802 -9.085 1.00 96.31 91 CYS A CA 1
ATOM 729 C C . CYS A 1 91 ? 10.206 -2.861 -9.392 1.00 96.31 91 CYS A C 1
ATOM 731 O O . CYS A 1 91 ? 9.539 -1.856 -9.649 1.00 96.31 91 CYS A O 1
ATOM 733 N N . ASN A 1 92 ? 9.637 -4.056 -9.296 1.00 97.00 92 ASN A N 1
ATOM 734 C CA . ASN A 1 92 ? 8.200 -4.242 -9.336 1.00 97.00 92 ASN A CA 1
ATOM 735 C C . ASN A 1 92 ? 7.564 -3.836 -7.997 1.00 97.00 92 ASN A C 1
ATOM 737 O O . ASN A 1 92 ? 7.986 -4.298 -6.940 1.00 97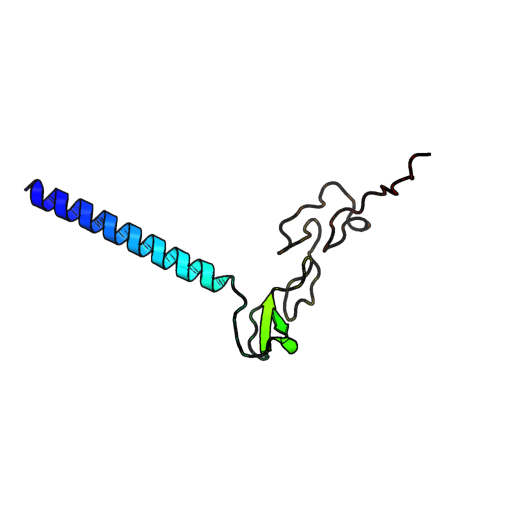.00 92 ASN A O 1
ATOM 741 N N . SER A 1 93 ? 6.484 -3.051 -8.023 1.00 97.44 93 SER A N 1
ATOM 742 C CA . SER A 1 93 ? 5.828 -2.575 -6.795 1.00 97.44 93 SER A CA 1
ATOM 743 C C . SER A 1 93 ? 5.320 -3.700 -5.885 1.00 97.44 93 SER A C 1
ATOM 745 O O . SER A 1 93 ? 5.226 -3.508 -4.675 1.00 97.44 93 SER A O 1
ATOM 747 N N . LYS A 1 94 ? 5.015 -4.883 -6.433 1.00 97.50 94 LYS A N 1
ATOM 748 C CA . LYS A 1 94 ? 4.539 -6.052 -5.684 1.00 97.50 94 LYS A CA 1
ATOM 749 C C . LYS A 1 94 ? 5.673 -6.993 -5.285 1.00 97.50 94 LYS A C 1
ATOM 751 O O . LYS A 1 94 ? 5.701 -7.440 -4.141 1.00 97.50 94 LYS A O 1
ATOM 756 N N . LEU A 1 95 ? 6.564 -7.309 -6.223 1.00 96.06 95 LEU A N 1
ATOM 757 C CA . LEU A 1 95 ? 7.565 -8.375 -6.082 1.00 96.06 95 LEU A CA 1
ATOM 758 C C . LEU A 1 95 ? 8.972 -7.876 -5.733 1.00 96.06 95 LEU A C 1
ATOM 760 O O . LEU A 1 95 ? 9.798 -8.675 -5.308 1.00 96.06 95 LEU A O 1
ATOM 764 N N . GLY A 1 96 ? 9.238 -6.582 -5.884 1.00 95.69 96 GLY A N 1
ATOM 765 C CA . GLY A 1 96 ? 10.561 -6.001 -5.694 1.00 95.69 96 GLY A CA 1
ATOM 766 C C . GLY A 1 96 ? 11.443 -6.183 -6.919 1.00 95.69 96 GLY A C 1
ATOM 767 O O . GLY A 1 96 ? 10.948 -6.225 -8.047 1.00 95.69 96 GLY A O 1
ATOM 768 N N . CYS A 1 97 ? 12.750 -6.270 -6.702 1.00 95.69 97 CYS A N 1
ATOM 769 C CA . CYS A 1 97 ? 13.718 -6.466 -7.773 1.00 95.69 97 CYS A CA 1
ATOM 770 C C . CYS A 1 97 ? 13.531 -7.848 -8.407 1.00 95.69 97 CYS A C 1
ATOM 772 O O . CYS A 1 97 ? 13.696 -8.873 -7.743 1.00 95.69 97 CYS A O 1
ATOM 774 N N . MET A 1 98 ? 13.187 -7.888 -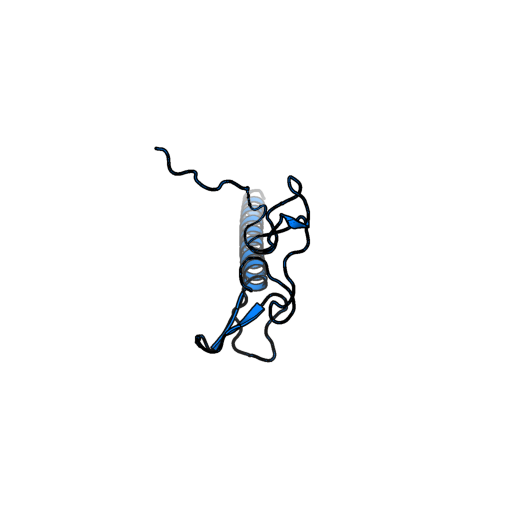9.694 1.00 86.06 98 MET A N 1
ATOM 775 C CA . MET A 1 98 ? 13.167 -9.146 -10.436 1.00 86.06 98 MET A CA 1
ATOM 776 C C . MET A 1 98 ? 14.606 -9.525 -10.776 1.00 86.06 98 MET A C 1
ATOM 778 O O . MET A 1 98 ? 15.158 -9.038 -11.761 1.00 86.06 98 MET A O 1
ATOM 782 N N . SER A 1 99 ? 15.228 -10.376 -9.958 1.00 69.00 99 SER A N 1
ATOM 783 C CA . SER A 1 99 ? 16.486 -11.007 -10.346 1.00 69.00 99 SER A CA 1
ATOM 784 C C . SER A 1 99 ? 16.275 -11.691 -11.693 1.00 69.00 99 SER A C 1
ATOM 786 O O . SER A 1 99 ? 15.306 -12.431 -11.876 1.00 69.00 99 SER A O 1
ATOM 788 N N . SER A 1 100 ? 17.199 -11.509 -12.627 1.00 57.59 100 SER A N 1
ATOM 789 C CA . SER A 1 100 ? 17.319 -12.329 -13.833 1.00 57.59 100 SER A CA 1
ATOM 790 C C . SER A 1 100 ? 17.763 -13.766 -13.510 1.00 57.59 100 SER A C 1
ATOM 792 O O . SER A 1 100 ? 18.488 -14.393 -14.277 1.00 57.59 100 SER A O 1
ATOM 794 N N . ASP A 1 101 ? 17.286 -14.322 -12.397 1.00 50.16 101 ASP A N 1
ATOM 795 C CA . ASP A 1 101 ? 17.408 -15.729 -12.061 1.00 50.16 101 ASP A CA 1
ATOM 796 C C . ASP A 1 101 ? 16.316 -16.471 -12.832 1.00 50.16 101 ASP A C 1
ATOM 798 O O . ASP A 1 101 ? 15.311 -16.927 -12.287 1.00 50.16 101 ASP A O 1
ATOM 802 N N . ILE A 1 102 ? 16.522 -16.602 -14.146 1.00 52.19 102 ILE A N 1
ATOM 803 C CA . ILE A 1 102 ? 16.054 -17.800 -14.836 1.00 52.19 102 ILE A CA 1
ATOM 804 C C . ILE A 1 102 ? 16.641 -18.950 -14.010 1.00 52.19 102 ILE A C 1
ATOM 806 O O . ILE A 1 102 ? 17.871 -19.049 -13.943 1.00 52.19 102 ILE A O 1
ATOM 810 N N . PRO A 1 103 ? 15.833 -19.822 -13.377 1.00 43.16 103 PRO A N 1
ATOM 811 C CA . PRO A 1 103 ? 16.354 -21.095 -12.938 1.00 43.16 103 PRO A CA 1
ATOM 812 C C . PRO A 1 103 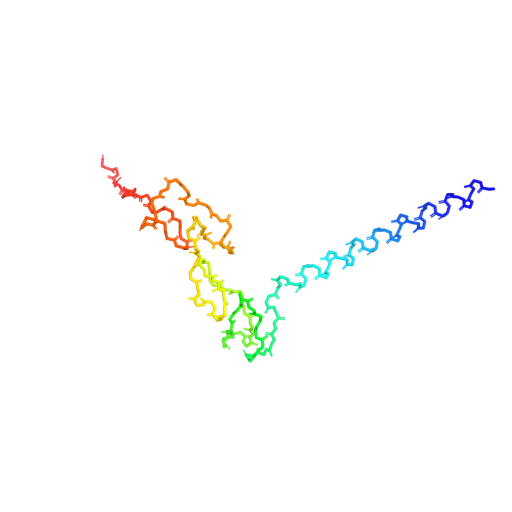? 16.714 -21.800 -14.239 1.00 43.16 103 PRO A C 1
ATOM 814 O O . PRO A 1 103 ? 15.854 -22.344 -14.932 1.00 43.16 103 PRO A O 1
ATOM 817 N N . THR A 1 104 ? 17.980 -21.704 -14.634 1.00 42.91 104 THR A N 1
ATOM 818 C CA . THR A 1 104 ? 18.544 -22.682 -15.543 1.00 42.91 104 THR A CA 1
ATOM 819 C C . THR A 1 104 ? 18.357 -23.991 -14.804 1.00 42.91 104 THR A C 1
ATOM 821 O O . THR A 1 104 ? 18.936 -24.229 -13.744 1.00 42.91 104 THR A O 1
ATOM 824 N N . SER A 1 105 ? 17.402 -24.773 -15.298 1.00 46.12 105 SER A N 1
ATOM 825 C CA . SER A 1 105 ? 17.305 -26.189 -15.015 1.00 46.12 105 SER A CA 1
ATOM 826 C C . SER A 1 105 ? 18.720 -26.743 -15.050 1.00 46.12 105 SER A C 1
ATOM 828 O O . SER A 1 105 ? 19.407 -26.630 -16.065 1.00 46.12 105 SER A O 1
ATOM 830 N N . GLN A 1 106 ? 19.159 -27.246 -13.901 1.00 45.69 106 GLN A N 1
ATOM 831 C CA . GLN A 1 106 ? 20.343 -28.075 -13.808 1.00 45.69 106 GLN A CA 1
ATOM 832 C C . GLN A 1 106 ? 20.113 -29.279 -14.728 1.00 45.69 106 GLN A C 1
ATOM 834 O O . GLN A 1 106 ? 19.232 -30.092 -14.443 1.00 45.69 106 GLN A O 1
ATOM 839 N N . ASP A 1 107 ? 20.868 -29.335 -15.823 1.00 36.47 107 ASP A N 1
ATOM 8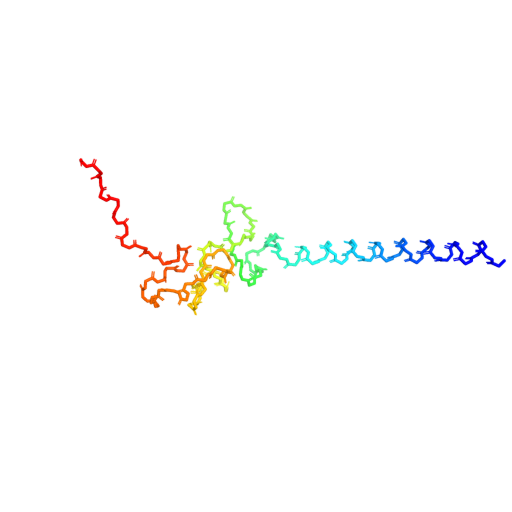40 C CA . ASP A 1 107 ? 21.269 -30.582 -16.477 1.00 36.47 107 ASP A CA 1
ATOM 841 C C . ASP A 1 107 ? 22.631 -31.009 -15.905 1.00 36.47 107 ASP A C 1
ATOM 843 O O . ASP A 1 107 ? 23.503 -30.120 -15.727 1.00 36.47 107 ASP A O 1
#

Organism: Magallana gigas (NCBI:txid29159)